Protein AF-A0A235BSH9-F1 (afdb_monomer)

Radius of gyration: 19.51 Å; Cα contacts (8 Å, |Δi|>4): 138; chains: 1; bounding box: 45×32×64 Å

Solvent-accessible surface area (backbone atoms only — not comparable to full-atom values): 7761 Å² total; per-residue (Å²): 110,74,68,61,53,52,52,52,50,52,52,52,52,56,50,51,62,73,66,54,54,76,63,40,83,12,72,49,91,76,66,66,90,76,37,92,88,59,74,86,76,84,81,77,90,66,95,75,72,99,71,84,85,62,69,94,59,40,46,71,91,80,81,65,47,66,41,21,41,53,44,20,36,50,49,30,30,40,47,46,26,32,51,50,31,72,74,68,68,56,61,50,79,42,72,92,55,46,42,56,28,66,67,48,34,68,72,67,30,81,86,47,88,76,23,42,39,65,67,64,50,71,68,52,93,126

Mean predicted aligned error: 6.41 Å

InterPro domains:
  IPR038765 Papain-like cysteine peptidase superfamily [SSF54001] (46-123)

Structure (mmCIF, N/CA/C/O backbone):
data_AF-A0A235BSH9-F1
#
_entry.id   AF-A0A235BSH9-F1
#
loop_
_atom_site.group_PDB
_atom_site.id
_atom_site.type_symbol
_atom_site.label_atom_id
_atom_site.label_alt_id
_atom_site.label_comp_id
_atom_site.label_asym_id
_atom_site.label_entity_id
_atom_site.label_seq_id
_atom_site.pdbx_PDB_ins_code
_atom_site.Cartn_x
_atom_site.Cartn_y
_atom_site.Cartn_z
_atom_site.occupancy
_atom_site.B_iso_or_equiv
_atom_site.auth_seq_id
_atom_site.auth_comp_id
_atom_site.auth_asym_id
_atom_site.auth_atom_id
_atom_site.pdbx_PDB_model_num
ATOM 1 N N . MET A 1 1 ? -26.046 1.462 39.564 1.00 63.31 1 MET A N 1
ATOM 2 C CA . MET A 1 1 ? -26.069 1.971 38.171 1.00 63.31 1 MET A CA 1
ATOM 3 C C . MET A 1 1 ? -24.727 1.820 37.449 1.00 63.31 1 MET A C 1
ATOM 5 O O . MET A 1 1 ? -24.706 1.155 36.427 1.00 63.31 1 MET A O 1
ATOM 9 N N . ARG A 1 2 ? -23.595 2.300 37.990 1.00 70.06 2 ARG A N 1
ATOM 10 C CA . ARG A 1 2 ? -22.263 2.228 37.337 1.00 70.06 2 ARG A CA 1
ATOM 11 C C . ARG A 1 2 ? -21.799 0.820 36.902 1.00 70.06 2 ARG A C 1
ATOM 13 O O . ARG A 1 2 ? -21.238 0.682 35.828 1.00 70.06 2 ARG A O 1
ATOM 20 N N . ARG A 1 3 ? -22.079 -0.228 37.692 1.00 69.19 3 ARG A N 1
ATOM 21 C CA . ARG A 1 3 ? -21.748 -1.627 37.340 1.00 69.19 3 ARG A CA 1
ATOM 22 C C . ARG A 1 3 ? -22.547 -2.162 36.143 1.00 69.19 3 ARG A C 1
ATOM 24 O O . ARG A 1 3 ? -21.974 -2.832 35.299 1.00 69.19 3 ARG A O 1
ATOM 31 N N . TYR A 1 4 ? -23.831 -1.819 36.042 1.00 76.06 4 TYR A N 1
ATOM 32 C CA . TYR A 1 4 ? -24.679 -2.244 34.923 1.00 76.06 4 TYR A CA 1
ATOM 33 C C . TYR A 1 4 ? -24.287 -1.554 33.612 1.00 76.06 4 TYR A C 1
ATOM 35 O O . TYR A 1 4 ? -24.294 -2.190 32.568 1.00 76.06 4 TYR A O 1
ATOM 43 N N . VAL A 1 5 ? -23.863 -0.287 33.679 1.00 78.44 5 VAL A N 1
ATOM 44 C CA . VAL A 1 5 ? -23.350 0.454 32.515 1.00 78.44 5 VAL A CA 1
ATOM 45 C C . VAL A 1 5 ? -22.039 -0.151 32.001 1.00 78.44 5 VAL A C 1
ATOM 47 O O . VAL A 1 5 ? -21.886 -0.322 30.799 1.00 78.44 5 VAL A O 1
ATOM 50 N N . ILE A 1 6 ? -21.120 -0.536 32.895 1.00 79.50 6 ILE A N 1
ATOM 51 C CA . ILE A 1 6 ? -19.852 -1.180 32.506 1.00 79.50 6 ILE A CA 1
ATOM 52 C C . ILE A 1 6 ? -20.101 -2.546 31.853 1.00 79.50 6 ILE A C 1
ATOM 54 O O . ILE A 1 6 ? -19.494 -2.846 30.832 1.00 79.50 6 ILE A O 1
ATOM 58 N N . VAL A 1 7 ? -21.009 -3.358 32.407 1.00 81.06 7 VAL A N 1
ATOM 59 C CA . VAL A 1 7 ? -21.349 -4.672 31.833 1.00 81.06 7 VAL A CA 1
ATOM 60 C C . VAL A 1 7 ? -22.036 -4.520 30.475 1.00 81.06 7 VAL A C 1
ATOM 62 O O . VAL A 1 7 ? -21.669 -5.215 29.536 1.00 81.06 7 VAL A O 1
ATOM 65 N N . ALA A 1 8 ? -22.979 -3.584 30.338 1.00 81.38 8 ALA A N 1
ATOM 66 C CA . ALA A 1 8 ? -23.634 -3.314 29.059 1.00 81.38 8 ALA A CA 1
ATOM 67 C C . ALA A 1 8 ? -22.638 -2.833 27.991 1.00 81.38 8 ALA A C 1
ATOM 69 O O . ALA A 1 8 ? -22.695 -3.290 26.854 1.00 81.38 8 ALA A O 1
ATOM 70 N N . PHE A 1 9 ? -21.695 -1.962 28.362 1.00 82.56 9 PHE A N 1
ATOM 71 C CA . PHE A 1 9 ? -20.645 -1.494 27.459 1.00 82.56 9 PHE A CA 1
ATOM 72 C C . PHE A 1 9 ? -19.690 -2.624 27.048 1.00 82.56 9 PHE A C 1
ATOM 74 O O . PHE A 1 9 ? -19.395 -2.769 25.869 1.00 82.56 9 PHE A O 1
ATOM 81 N N . ALA A 1 10 ? -19.261 -3.468 27.990 1.00 78.06 10 ALA A N 1
ATOM 82 C CA . ALA A 1 10 ? -18.412 -4.621 27.689 1.00 78.06 10 ALA A CA 1
ATOM 83 C C . ALA A 1 10 ? -19.104 -5.623 26.749 1.00 78.06 10 ALA A C 1
ATOM 85 O O . ALA A 1 10 ? -18.476 -6.117 25.816 1.00 78.06 10 ALA A O 1
ATOM 86 N N . LEU A 1 11 ? -20.404 -5.875 26.950 1.00 77.94 11 LEU A N 1
ATOM 87 C CA . LEU A 1 11 ? -21.195 -6.728 26.060 1.00 77.94 11 LEU A CA 1
ATOM 88 C C . LEU A 1 11 ? -21.333 -6.115 24.658 1.00 77.94 11 LEU A C 1
ATOM 90 O O . LEU A 1 11 ? -21.158 -6.827 23.673 1.00 77.94 11 LEU A O 1
ATOM 94 N N . LEU A 1 12 ? -21.573 -4.803 24.558 1.00 75.81 12 LEU A N 1
ATOM 95 C CA . LEU A 1 12 ? -21.636 -4.083 23.280 1.00 75.81 12 LEU A CA 1
ATOM 96 C C . LEU A 1 12 ? -20.313 -4.139 22.504 1.00 75.81 12 LEU A C 1
ATOM 98 O O . LEU A 1 12 ? -20.334 -4.425 21.311 1.00 75.81 12 LEU A O 1
ATOM 102 N N . VAL A 1 13 ? -19.176 -3.919 23.172 1.00 76.94 13 VAL A N 1
ATOM 103 C CA . VAL A 1 13 ? -17.843 -4.019 22.548 1.00 76.94 13 VAL A CA 1
ATOM 104 C C . VAL A 1 13 ? -17.586 -5.446 22.062 1.00 76.94 13 VAL A C 1
ATOM 106 O O . VAL A 1 13 ? -17.262 -5.643 20.898 1.00 76.94 13 VAL A O 1
ATOM 109 N N . SER A 1 14 ? -17.843 -6.450 22.907 1.00 74.38 14 SER A N 1
ATOM 110 C CA . SER A 1 14 ? -17.641 -7.855 22.528 1.00 74.38 14 SER A CA 1
ATOM 111 C C . SER A 1 14 ? -18.523 -8.305 21.359 1.00 74.38 14 SER A C 1
ATOM 113 O O . SER A 1 14 ? -18.113 -9.143 20.562 1.00 74.38 14 SER A O 1
ATOM 115 N N . TYR A 1 15 ? -19.727 -7.738 21.234 1.00 74.88 15 TYR A N 1
ATOM 116 C CA . TYR A 1 15 ? -20.611 -8.006 20.106 1.00 74.88 15 TYR A CA 1
ATOM 117 C C . TYR A 1 15 ? -20.092 -7.353 18.821 1.00 74.88 15 TYR A C 1
ATOM 119 O O . TYR A 1 15 ? -20.124 -7.986 17.773 1.00 74.88 15 TYR A O 1
ATOM 127 N N . ALA A 1 16 ? -19.581 -6.120 18.894 1.00 73.88 16 ALA A N 1
ATOM 128 C CA . ALA A 1 16 ? -18.982 -5.442 17.745 1.00 73.88 16 ALA A CA 1
ATOM 129 C C . ALA A 1 16 ? -17.761 -6.204 17.201 1.00 73.88 16 ALA A C 1
ATOM 131 O O . ALA A 1 16 ? -17.679 -6.415 15.994 1.00 73.88 16 ALA A O 1
ATOM 132 N N . ASP A 1 17 ? -16.879 -6.693 18.079 1.00 70.50 17 ASP A N 1
ATOM 133 C CA . ASP A 1 17 ? -15.722 -7.513 17.688 1.00 70.50 17 ASP A CA 1
ATOM 134 C C . ASP A 1 17 ? -16.148 -8.836 17.028 1.00 70.50 17 ASP A C 1
ATOM 136 O O . ASP A 1 17 ? -15.536 -9.274 16.057 1.00 70.50 17 ASP A O 1
ATO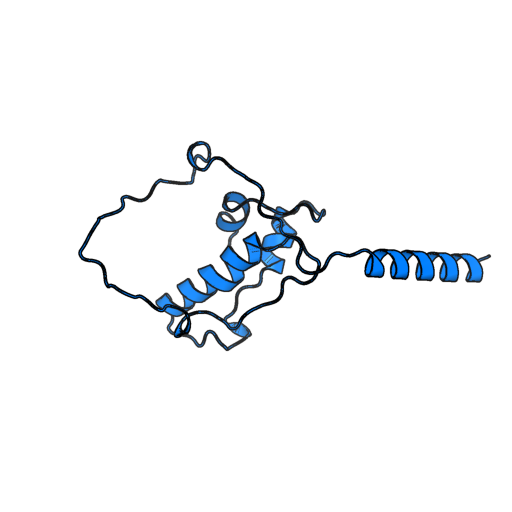M 140 N N . LEU A 1 18 ? -17.228 -9.462 17.515 1.00 71.50 18 LEU A N 1
ATOM 141 C CA . LEU A 1 18 ? -17.778 -10.696 16.937 1.00 71.50 18 LEU A CA 1
ATOM 142 C C . LEU A 1 18 ? -18.368 -10.480 15.532 1.00 71.50 18 LEU A C 1
ATOM 144 O O . LEU A 1 18 ? -18.447 -11.425 14.749 1.00 71.50 18 LEU A O 1
ATOM 148 N N . MET A 1 19 ? -18.817 -9.260 15.229 1.00 74.50 19 MET A N 1
ATOM 149 C CA . MET A 1 19 ? -19.413 -8.889 13.942 1.00 74.50 19 MET A CA 1
ATOM 150 C C . MET A 1 19 ? -18.393 -8.332 12.941 1.00 74.50 19 MET A C 1
ATOM 152 O O . MET A 1 19 ? -18.758 -8.096 11.790 1.00 74.50 19 MET A O 1
ATOM 156 N N . ALA A 1 20 ? -17.141 -8.110 13.349 1.00 79.06 20 ALA A N 1
ATOM 157 C CA . ALA A 1 20 ? -16.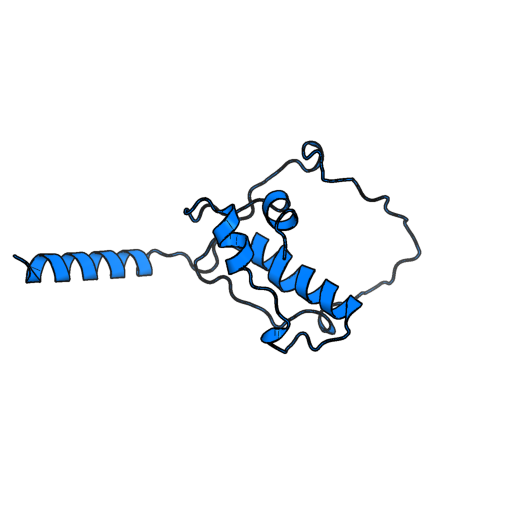107 -7.617 12.452 1.00 79.06 20 ALA A CA 1
ATOM 158 C C . ALA A 1 20 ? -15.727 -8.707 11.438 1.00 79.06 20 ALA A C 1
ATOM 160 O O . ALA A 1 20 ? -15.203 -9.764 11.794 1.00 79.06 20 ALA A O 1
ATOM 161 N N . GLU A 1 21 ? -15.999 -8.450 10.160 1.00 84.81 21 GLU A N 1
ATOM 162 C CA . GLU A 1 21 ? -15.583 -9.341 9.084 1.00 84.81 21 GLU A CA 1
ATOM 163 C C . GLU A 1 21 ? -14.055 -9.338 8.974 1.00 84.81 21 GLU A C 1
ATOM 165 O O . GLU A 1 21 ? -13.410 -8.289 9.014 1.00 84.81 21 GLU A O 1
ATOM 170 N N . LEU A 1 22 ? -13.461 -10.526 8.859 1.00 91.50 22 LEU A N 1
ATOM 171 C CA . LEU A 1 22 ? -12.022 -10.669 8.690 1.00 91.50 22 LEU A CA 1
ATOM 172 C C . LEU A 1 22 ? -11.652 -10.543 7.206 1.00 91.50 22 LEU A C 1
ATOM 174 O O . LEU A 1 22 ? -12.229 -11.218 6.358 1.00 91.50 22 LEU A O 1
ATOM 178 N N . HIS A 1 23 ? -10.632 -9.735 6.921 1.00 92.31 23 HIS A N 1
ATOM 179 C CA . HIS A 1 23 ? -10.118 -9.424 5.585 1.00 92.31 23 HIS A CA 1
ATOM 180 C C . HIS A 1 23 ? -11.147 -8.779 4.626 1.00 92.31 23 HIS A C 1
ATOM 182 O O . HIS A 1 23 ? -11.239 -9.205 3.470 1.00 92.31 23 HIS A O 1
ATOM 188 N N . PRO A 1 24 ? -11.901 -7.743 5.048 1.00 93.12 24 PRO A N 1
ATOM 189 C CA . PRO A 1 24 ? -12.841 -7.073 4.158 1.00 93.12 24 PRO A CA 1
ATOM 190 C C . PRO A 1 24 ? -12.088 -6.354 3.033 1.00 93.12 24 PRO A C 1
ATOM 192 O O . PRO A 1 24 ? -11.017 -5.778 3.233 1.00 93.12 24 PRO A O 1
ATOM 195 N N . VAL A 1 25 ? -12.636 -6.356 1.821 1.00 93.75 25 VAL A N 1
ATOM 196 C CA . VAL A 1 25 ? -12.069 -5.567 0.717 1.00 93.75 25 VAL A CA 1
ATOM 197 C C . VAL A 1 25 ? -12.525 -4.112 0.817 1.00 93.75 25 VAL A C 1
ATOM 199 O O . VAL A 1 25 ? -13.648 -3.837 1.224 1.00 93.75 25 VAL A O 1
ATOM 202 N N . GLY A 1 26 ? -11.670 -3.174 0.409 1.00 95.31 26 GLY A N 1
ATOM 203 C CA . GLY A 1 26 ? -11.970 -1.738 0.470 1.00 95.31 26 GLY A CA 1
ATOM 204 C C . GLY A 1 26 ? -11.483 -0.953 -0.743 1.00 95.31 26 GLY A C 1
ATOM 205 O O . GLY A 1 26 ? -11.252 0.244 -0.653 1.00 95.31 26 GLY A O 1
ATOM 206 N N . CYS A 1 27 ? -11.277 -1.602 -1.891 1.00 97.38 27 CYS A N 1
ATOM 207 C CA . CYS A 1 27 ? -10.893 -0.890 -3.108 1.00 97.38 27 CYS A CA 1
ATOM 208 C C . CYS A 1 27 ? -12.110 -0.192 -3.724 1.00 97.38 27 CYS A C 1
ATOM 210 O O . CYS A 1 27 ? -12.957 -0.837 -4.345 1.00 97.38 27 CYS A O 1
ATOM 212 N N . LEU A 1 28 ? -12.172 1.132 -3.603 1.00 97.25 28 LEU A N 1
ATOM 213 C CA . LEU A 1 28 ? -13.233 1.929 -4.210 1.00 97.25 28 LEU A CA 1
ATOM 214 C C . LEU A 1 28 ? -12.968 2.130 -5.715 1.00 97.25 28 LEU A C 1
ATOM 216 O O . LEU A 1 28 ? -11.865 2.529 -6.097 1.00 97.25 28 LEU A O 1
ATOM 220 N N . PRO A 1 29 ? -13.962 1.896 -6.594 1.00 96.50 29 PRO A N 1
ATOM 221 C CA . PRO A 1 29 ? -13.778 1.991 -8.039 1.00 96.50 29 PRO A CA 1
ATOM 222 C C . PRO A 1 29 ? -13.618 3.442 -8.479 1.00 96.50 29 PRO A C 1
ATOM 224 O O . PRO A 1 29 ? -14.439 4.291 -8.129 1.00 96.50 29 PRO A O 1
ATOM 227 N N . GLU A 1 30 ? -12.615 3.730 -9.301 1.00 95.88 30 GLU A N 1
ATOM 228 C CA . GLU A 1 30 ? -12.371 5.052 -9.876 1.00 95.88 30 GLU A CA 1
ATOM 229 C C . 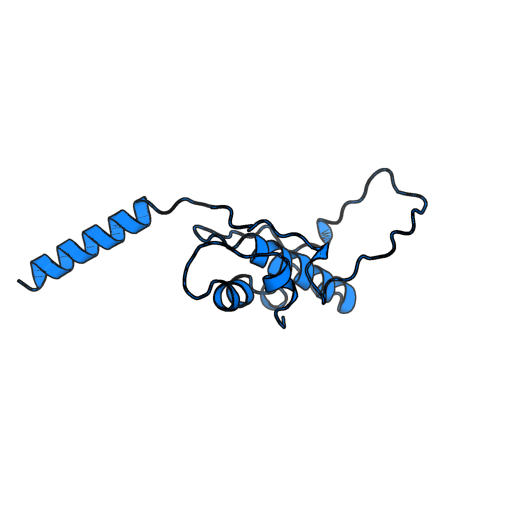GLU A 1 30 ? -12.058 4.982 -11.370 1.00 95.88 30 GLU A C 1
ATOM 231 O O . GLU A 1 30 ? -11.613 3.957 -11.882 1.00 95.88 30 GLU A O 1
ATOM 236 N N . ASP A 1 31 ? -12.293 6.090 -12.069 1.00 95.75 31 ASP A N 1
ATOM 237 C CA . ASP A 1 31 ? -11.907 6.251 -13.467 1.00 95.75 31 ASP A CA 1
ATOM 238 C C . ASP A 1 31 ? -10.559 6.987 -13.527 1.00 95.75 31 ASP A C 1
ATOM 240 O O . ASP A 1 31 ? -10.532 8.210 -13.339 1.00 95.75 31 ASP A O 1
ATOM 244 N N . PRO A 1 32 ? -9.440 6.287 -13.797 1.00 91.75 32 PRO A N 1
ATOM 245 C CA . PRO A 1 32 ? -8.113 6.894 -13.783 1.00 91.75 32 PRO A CA 1
ATOM 246 C C . PRO A 1 32 ? -7.946 7.993 -14.839 1.00 91.75 32 PRO A C 1
ATOM 248 O O . PRO A 1 32 ? -7.082 8.851 -14.689 1.00 91.75 32 PRO A O 1
ATOM 251 N N . THR A 1 33 ? -8.778 8.022 -15.889 1.00 93.56 33 THR A N 1
ATOM 252 C CA . THR A 1 33 ? -8.709 9.061 -16.932 1.00 93.56 33 THR A CA 1
ATOM 253 C C . THR A 1 33 ? -9.223 10.422 -16.464 1.00 93.56 33 THR A C 1
ATOM 255 O O . THR A 1 33 ? -8.915 11.440 -17.081 1.00 93.56 33 THR A O 1
ATOM 258 N N . LYS A 1 34 ? -9.977 10.460 -15.359 1.00 95.50 34 LYS A N 1
ATOM 259 C CA . LYS A 1 34 ? -10.514 11.692 -14.760 1.00 95.50 34 LYS A CA 1
ATOM 260 C C . LYS A 1 34 ? -9.591 12.298 -13.703 1.00 95.50 34 LYS A C 1
ATOM 262 O O . LYS A 1 34 ? -9.910 13.340 -13.135 1.00 95.50 34 LYS A O 1
ATOM 267 N N . ILE A 1 35 ? -8.455 11.662 -13.429 1.00 95.06 35 ILE A N 1
ATOM 268 C CA . ILE A 1 35 ? -7.532 12.049 -12.364 1.00 95.06 35 ILE A CA 1
ATOM 269 C C . ILE A 1 35 ? -6.402 12.873 -12.976 1.00 95.06 35 ILE A C 1
ATOM 271 O O . ILE A 1 35 ? -5.488 12.334 -13.586 1.00 95.06 35 ILE A O 1
ATOM 275 N N . ALA A 1 36 ? -6.457 14.194 -12.797 1.00 94.81 36 ALA A N 1
ATOM 276 C CA . ALA A 1 36 ? -5.597 15.139 -13.519 1.00 94.81 36 ALA A CA 1
ATOM 277 C C . ALA A 1 36 ? -4.082 14.910 -13.348 1.00 94.81 36 ALA A C 1
ATOM 279 O O . ALA A 1 36 ? -3.310 15.235 -14.244 1.00 94.81 36 ALA A O 1
ATOM 280 N N . TRP A 1 37 ? -3.645 14.373 -12.206 1.00 93.69 37 TRP A N 1
ATOM 281 C CA . TRP A 1 37 ? -2.227 14.122 -11.930 1.00 93.69 37 TRP A CA 1
ATOM 282 C C . TRP A 1 37 ? -1.759 12.727 -12.379 1.00 93.69 37 TRP A C 1
ATOM 284 O O . TRP A 1 37 ? -0.553 12.476 -12.443 1.00 93.69 37 TRP A O 1
ATOM 294 N N . LEU A 1 38 ? -2.688 11.824 -12.706 1.00 93.00 38 LEU A N 1
ATOM 295 C CA . LEU A 1 38 ? -2.375 10.466 -13.127 1.00 93.00 38 LEU A CA 1
ATOM 296 C C . LEU A 1 38 ? -2.169 10.433 -14.643 1.00 93.00 38 LEU A C 1
ATOM 298 O O . LEU A 1 38 ? -3.096 10.600 -15.433 1.00 93.00 38 LEU A O 1
ATOM 302 N N . HIS A 1 39 ? -0.928 10.196 -15.056 1.00 90.69 39 HIS A N 1
ATOM 303 C CA . HIS A 1 39 ? -0.557 10.172 -16.464 1.00 90.69 39 HIS A CA 1
ATOM 304 C C . HIS A 1 39 ? -0.509 8.736 -16.979 1.00 90.69 39 HIS A C 1
ATOM 306 O O . HIS A 1 39 ? 0.067 7.846 -16.353 1.00 90.69 39 HIS A O 1
ATOM 312 N N . LYS A 1 40 ? -1.070 8.505 -18.168 1.00 90.56 40 LYS A N 1
ATOM 313 C CA . LYS A 1 40 ? -0.970 7.205 -18.831 1.00 90.56 40 LYS A CA 1
ATOM 314 C C . LYS A 1 40 ? 0.476 6.956 -19.266 1.00 90.56 40 LYS A C 1
ATOM 316 O O . LYS A 1 40 ? 1.010 7.685 -20.100 1.00 90.56 40 LYS A O 1
ATOM 321 N N . ALA A 1 41 ? 1.091 5.899 -18.742 1.00 89.12 41 ALA A N 1
ATOM 322 C CA . ALA A 1 41 ? 2.419 5.480 -19.171 1.00 89.12 41 ALA A CA 1
ATOM 323 C C . ALA A 1 41 ? 2.402 4.981 -20.628 1.00 89.12 41 ALA A C 1
ATOM 325 O O . ALA A 1 41 ? 1.479 4.279 -21.058 1.00 89.12 41 ALA A O 1
ATOM 326 N N . ARG A 1 42 ? 3.450 5.311 -21.394 1.00 91.31 42 ARG A N 1
ATOM 327 C CA . ARG A 1 42 ? 3.672 4.722 -22.721 1.00 91.31 42 ARG A CA 1
ATOM 328 C C . ARG A 1 42 ? 4.187 3.297 -22.548 1.00 91.31 42 ARG A C 1
ATOM 330 O O . ARG A 1 42 ? 5.335 3.102 -22.159 1.00 91.31 42 ARG A O 1
ATOM 337 N N . VAL A 1 43 ? 3.365 2.310 -22.886 1.00 85.19 43 VAL A N 1
ATOM 338 C CA . VAL A 1 43 ? 3.788 0.906 -22.906 1.00 85.19 43 VAL A CA 1
ATOM 339 C C . VAL A 1 43 ? 4.614 0.660 -24.165 1.00 85.19 43 VAL A C 1
ATOM 341 O O . VAL A 1 43 ? 4.106 0.775 -25.279 1.00 85.19 43 VAL A O 1
ATOM 344 N N . ILE A 1 44 ? 5.897 0.345 -23.992 1.00 85.19 44 ILE A N 1
ATOM 345 C CA . ILE A 1 44 ? 6.758 -0.125 -25.079 1.00 85.19 44 ILE A CA 1
ATOM 346 C C . ILE A 1 44 ? 6.694 -1.648 -25.055 1.00 85.19 44 ILE A C 1
ATOM 348 O O . ILE A 1 44 ? 7.207 -2.275 -24.131 1.00 85.19 44 ILE A O 1
ATOM 352 N N . VAL A 1 45 ? 6.034 -2.240 -26.047 1.00 83.81 45 VAL A N 1
ATOM 353 C CA . VAL A 1 45 ? 5.966 -3.699 -26.168 1.00 83.81 45 VAL A CA 1
ATOM 354 C C . VAL A 1 45 ? 7.306 -4.193 -26.708 1.00 83.81 45 VAL A C 1
ATOM 356 O O . VAL A 1 45 ? 7.625 -3.997 -27.879 1.00 83.81 45 VAL A O 1
ATOM 359 N N . GLY A 1 46 ? 8.113 -4.774 -25.822 1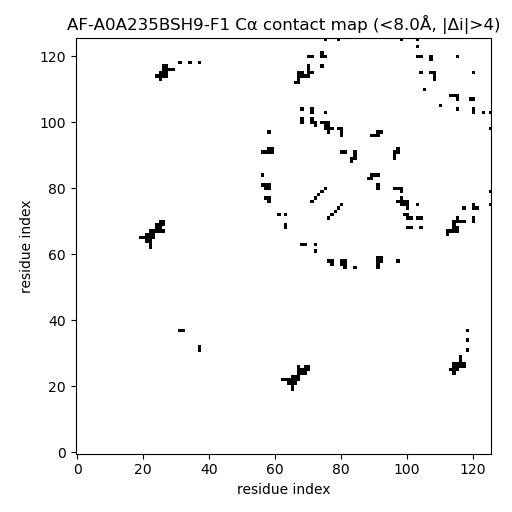.00 85.12 46 GLY A N 1
ATOM 360 C CA . GLY A 1 46 ? 9.368 -5.444 -26.151 1.00 85.12 46 GLY A CA 1
ATOM 361 C C . GLY A 1 46 ? 9.235 -6.970 -26.100 1.00 85.12 46 GLY A C 1
ATOM 362 O O . GLY A 1 46 ? 8.168 -7.482 -25.759 1.00 85.12 46 GLY A O 1
ATOM 363 N N . PRO A 1 47 ? 10.311 -7.711 -26.414 1.00 88.44 47 PRO A N 1
ATOM 364 C CA . PRO A 1 47 ? 10.341 -9.154 -26.213 1.00 88.44 47 PRO A CA 1
ATOM 365 C C . PRO A 1 47 ? 10.069 -9.488 -24.740 1.00 88.44 47 PRO A C 1
ATOM 367 O O . PRO A 1 47 ? 10.728 -8.968 -23.839 1.00 88.44 47 PRO A O 1
ATOM 370 N N . THR A 1 48 ? 9.083 -10.349 -24.498 1.00 87.94 48 THR A N 1
ATOM 371 C CA . THR A 1 48 ? 8.676 -10.771 -23.155 1.00 87.94 48 THR A CA 1
ATOM 372 C C . THR A 1 48 ? 9.304 -12.111 -22.796 1.00 87.94 48 THR A C 1
ATOM 374 O O . THR A 1 48 ? 9.577 -12.945 -23.660 1.00 87.94 48 THR A O 1
ATOM 377 N N . ARG A 1 49 ? 9.513 -12.341 -21.498 1.00 90.31 49 ARG A N 1
ATOM 378 C CA . ARG A 1 49 ? 9.813 -13.681 -20.980 1.00 90.31 49 ARG A CA 1
ATOM 379 C C . ARG A 1 49 ? 8.516 -14.485 -20.887 1.00 90.31 49 ARG A C 1
ATOM 381 O O . ARG A 1 49 ? 7.448 -13.899 -20.735 1.00 90.31 49 ARG A O 1
ATOM 388 N N . SER A 1 50 ? 8.615 -15.811 -20.959 1.00 94.44 50 SER A N 1
ATOM 389 C CA . SER A 1 50 ? 7.477 -16.706 -20.703 1.00 94.44 50 SER A CA 1
ATOM 390 C C . SER A 1 50 ? 7.045 -16.699 -19.235 1.00 94.44 50 SER A C 1
ATOM 392 O O . SER A 1 50 ? 5.911 -17.050 -18.938 1.00 94.44 50 SER A O 1
ATOM 394 N N . GLU A 1 51 ? 7.943 -16.294 -18.332 1.00 95.75 51 GLU A N 1
ATOM 395 C CA . GLU A 1 51 ? 7.725 -16.266 -16.889 1.00 95.75 51 GLU A CA 1
ATOM 396 C C . GLU A 1 51 ? 8.568 -15.163 -16.235 1.00 95.75 51 GLU A C 1
ATOM 398 O O . GLU A 1 51 ? 9.697 -14.881 -16.659 1.00 95.75 51 GLU A O 1
ATOM 403 N N . VAL A 1 52 ? 8.005 -14.530 -15.205 1.00 93.62 52 VAL A N 1
ATOM 404 C CA . VAL A 1 52 ? 8.674 -13.549 -14.347 1.00 93.62 52 VAL A CA 1
ATOM 405 C C . VAL A 1 52 ? 8.212 -13.791 -12.913 1.00 93.62 52 VAL A C 1
ATOM 407 O O . VAL A 1 52 ? 7.018 -13.705 -12.640 1.00 93.62 52 VAL A O 1
ATOM 410 N N . ASP A 1 53 ? 9.157 -14.041 -12.008 1.00 95.38 53 ASP A N 1
ATOM 411 C CA . ASP A 1 53 ? 8.910 -14.107 -10.567 1.00 95.38 53 ASP A CA 1
ATOM 412 C C . ASP A 1 53 ? 9.538 -12.889 -9.878 1.00 95.38 53 ASP A C 1
ATOM 414 O O . ASP A 1 53 ? 10.737 -12.630 -10.009 1.00 95.38 53 ASP A O 1
ATOM 418 N N . LEU A 1 54 ? 8.706 -12.119 -9.176 1.00 94.19 54 LEU A N 1
ATOM 419 C CA . LEU A 1 54 ? 9.114 -10.954 -8.385 1.00 94.19 54 LEU A CA 1
ATOM 420 C C . LEU A 1 54 ? 9.007 -11.208 -6.877 1.00 94.19 54 LEU A C 1
ATOM 422 O O . LEU A 1 54 ? 9.376 -10.336 -6.093 1.00 94.19 54 LEU A O 1
ATOM 426 N N . SER A 1 55 ? 8.512 -12.377 -6.460 1.00 94.69 55 SER A N 1
ATOM 427 C CA . SER A 1 55 ? 8.303 -12.714 -5.051 1.00 94.69 55 SER A CA 1
ATOM 428 C C . SER A 1 55 ? 9.561 -12.608 -4.176 1.00 94.69 55 SER A C 1
ATOM 430 O O . SER A 1 55 ? 9.411 -12.143 -3.046 1.00 94.69 55 SER A O 1
ATOM 432 N N . PRO A 1 56 ? 10.798 -12.886 -4.654 1.00 93.69 56 PRO A N 1
ATOM 433 C CA . PRO A 1 56 ? 12.000 -12.722 -3.828 1.00 93.69 56 PRO A CA 1
ATOM 434 C C . PRO A 1 56 ? 12.302 -11.269 -3.436 1.00 93.69 56 PRO A C 1
ATOM 436 O O . PRO A 1 56 ? 13.151 -11.029 -2.581 1.00 93.69 56 PRO A O 1
ATOM 439 N N . PHE A 1 57 ? 11.653 -10.301 -4.086 1.00 94.25 57 PHE A N 1
ATOM 440 C CA . PHE A 1 57 ? 11.868 -8.867 -3.882 1.00 94.25 57 PHE A CA 1
ATOM 441 C C . PHE A 1 57 ? 10.729 -8.200 -3.109 1.00 94.25 57 PHE A C 1
ATOM 443 O O . PHE A 1 57 ? 10.743 -6.987 -2.908 1.00 94.25 57 PHE A O 1
ATOM 450 N N . MET A 1 58 ? 9.723 -8.974 -2.713 1.00 96.56 58 MET A N 1
ATOM 451 C CA . MET A 1 58 ? 8.573 -8.483 -1.967 1.00 96.56 58 MET A CA 1
ATOM 452 C C . MET A 1 58 ? 8.773 -8.738 -0.472 1.00 96.56 58 MET A C 1
ATOM 454 O O . MET A 1 58 ? 9.409 -9.726 -0.096 1.00 96.56 58 MET A O 1
ATOM 458 N N . PRO A 1 59 ? 8.215 -7.887 0.405 1.00 97.12 59 PRO A N 1
ATOM 459 C CA . PRO A 1 59 ? 8.150 -8.214 1.822 1.00 97.1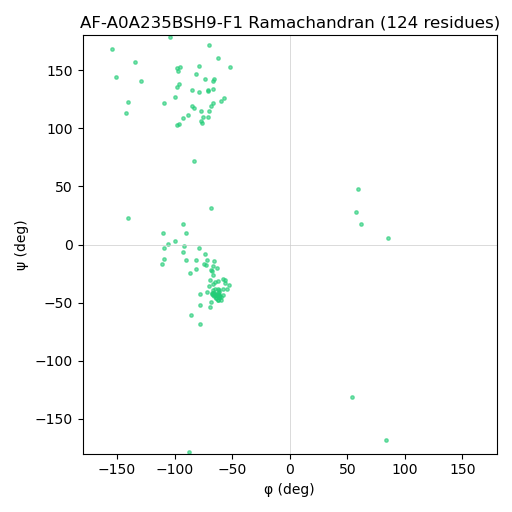2 59 PRO A CA 1
ATOM 460 C C . PRO A 1 59 ? 7.298 -9.475 2.062 1.00 97.12 59 PRO A C 1
ATOM 462 O O . PRO A 1 59 ? 6.459 -9.825 1.223 1.00 97.12 59 PRO A O 1
ATOM 465 N N . PRO A 1 60 ? 7.456 -10.136 3.225 1.00 97.00 60 PRO A N 1
ATOM 466 C CA . PRO A 1 60 ? 6.600 -11.249 3.629 1.00 97.00 60 PRO A CA 1
ATOM 467 C C . PRO A 1 60 ? 5.112 -10.904 3.550 1.00 97.00 60 PRO A C 1
ATOM 469 O O . PRO A 1 60 ? 4.731 -9.751 3.729 1.00 97.00 60 PRO A O 1
ATOM 472 N N . VAL A 1 61 ? 4.251 -11.903 3.346 1.00 97.00 61 VAL A N 1
ATOM 473 C CA . VAL A 1 61 ? 2.804 -11.663 3.260 1.00 97.00 61 VAL A CA 1
ATOM 474 C C . VAL A 1 61 ? 2.282 -11.029 4.552 1.00 97.00 61 VAL A C 1
ATOM 476 O O . VAL A 1 61 ? 2.451 -11.566 5.647 1.00 97.00 61 VAL A O 1
ATOM 479 N N . GLY A 1 62 ? 1.647 -9.870 4.403 1.00 95.19 62 GLY A N 1
ATOM 480 C CA . GLY A 1 62 ? 1.026 -9.131 5.494 1.00 95.19 62 GLY A CA 1
ATOM 481 C C . GLY A 1 62 ? -0.417 -9.535 5.798 1.00 95.19 62 GLY A C 1
ATOM 482 O O . GLY A 1 62 ? -0.983 -10.415 5.154 1.00 95.19 62 GLY A O 1
ATOM 483 N N . ASN A 1 63 ? -1.029 -8.863 6.779 1.00 96.19 63 ASN A N 1
ATOM 484 C CA . ASN A 1 63 ? -2.412 -9.113 7.181 1.00 96.19 63 ASN A CA 1
ATOM 485 C C . ASN A 1 63 ? -3.134 -7.802 7.542 1.00 96.19 63 ASN A C 1
ATOM 487 O O . ASN A 1 63 ? -2.812 -7.172 8.549 1.00 96.19 63 ASN A O 1
ATOM 491 N N . GLN A 1 64 ? -4.127 -7.420 6.732 1.00 95.62 64 GLN A N 1
ATOM 492 C CA . GLN A 1 64 ? -4.963 -6.228 6.941 1.00 95.62 64 GLN A CA 1
ATOM 493 C C . GLN A 1 64 ? -5.993 -6.362 8.071 1.00 95.62 64 GLN A C 1
ATOM 495 O O . GLN A 1 64 ? -6.624 -5.378 8.451 1.00 95.62 64 GLN A O 1
ATOM 500 N N . GLN A 1 65 ? -6.142 -7.568 8.617 1.00 95.56 65 GLN A N 1
ATOM 501 C CA . GLN A 1 65 ? -7.093 -7.919 9.662 1.00 95.56 65 GLN A CA 1
ATOM 502 C C . GLN A 1 65 ? -8.514 -7.534 9.247 1.00 95.56 65 GLN A C 1
ATOM 504 O O . GLN A 1 65 ? -8.942 -7.856 8.143 1.00 95.56 65 GLN A O 1
ATOM 509 N N . THR A 1 66 ? -9.250 -6.859 10.117 1.00 95.00 66 THR A N 1
ATOM 510 C CA . THR A 1 66 ? -10.642 -6.456 9.912 1.00 95.00 66 THR A CA 1
ATOM 511 C C . THR A 1 66 ? -10.777 -5.081 9.258 1.00 95.00 66 THR A C 1
ATOM 513 O O . THR A 1 66 ? -11.873 -4.539 9.240 1.00 95.00 66 THR A O 1
ATOM 516 N N . GLN A 1 67 ? -9.683 -4.483 8.771 1.00 94.75 67 GLN A N 1
ATOM 517 C CA . GLN A 1 67 ? -9.705 -3.146 8.179 1.00 94.75 67 GLN A CA 1
ATOM 518 C C . GLN A 1 67 ? -9.823 -3.228 6.657 1.00 94.75 67 GLN A C 1
ATOM 520 O O . GLN A 1 67 ? -9.095 -4.002 6.030 1.00 94.75 67 GLN A O 1
ATOM 525 N N . GLY A 1 68 ? -10.645 -2.372 6.048 1.00 96.56 68 GLY A N 1
ATOM 526 C CA . GLY A 1 68 ? -10.794 -2.216 4.593 1.00 96.56 68 GLY A CA 1
ATOM 527 C C . GLY A 1 68 ? -9.572 -1.614 3.877 1.00 96.56 68 GLY A C 1
ATOM 528 O O . GLY A 1 68 ? -9.708 -0.919 2.874 1.00 96.56 68 GLY A O 1
ATOM 529 N N . SER A 1 69 ? -8.351 -1.846 4.364 1.00 97.81 69 SER A N 1
ATOM 530 C CA . SER A 1 69 ? -7.134 -1.129 3.960 1.00 97.81 69 SER A CA 1
ATOM 531 C C . SER A 1 69 ? -6.332 -1.781 2.829 1.00 97.81 69 SER A C 1
ATOM 533 O O . SER A 1 69 ? -5.167 -1.435 2.621 1.00 97.81 69 SER A O 1
ATOM 535 N N . CYS A 1 70 ? -6.924 -2.698 2.056 1.00 97.50 70 CYS A N 1
ATOM 536 C CA . CYS A 1 70 ? -6.219 -3.470 1.023 1.00 97.50 70 CYS A CA 1
ATOM 537 C C . CYS A 1 70 ? -5.438 -2.600 0.013 1.00 97.50 70 CYS A C 1
ATOM 539 O O . CYS A 1 70 ? -4.345 -2.970 -0.414 1.00 97.50 70 CYS A O 1
ATOM 541 N N . VAL A 1 71 ? -5.947 -1.411 -0.329 1.00 98.12 71 VAL A N 1
ATOM 542 C CA . VAL A 1 71 ? -5.259 -0.458 -1.218 1.00 98.12 71 VAL A CA 1
ATOM 543 C C . VAL A 1 71 ? -3.994 0.112 -0.569 1.00 98.12 71 VAL A C 1
ATOM 545 O O . VAL A 1 71 ? -2.949 0.188 -1.213 1.00 98.12 71 VAL A O 1
ATOM 548 N N . ALA A 1 72 ? -4.044 0.460 0.719 1.00 97.88 72 ALA A N 1
ATOM 549 C CA . ALA A 1 72 ? -2.880 0.946 1.456 1.00 97.88 72 ALA A CA 1
ATOM 550 C C . ALA A 1 72 ? -1.810 -0.146 1.634 1.00 97.88 72 ALA A 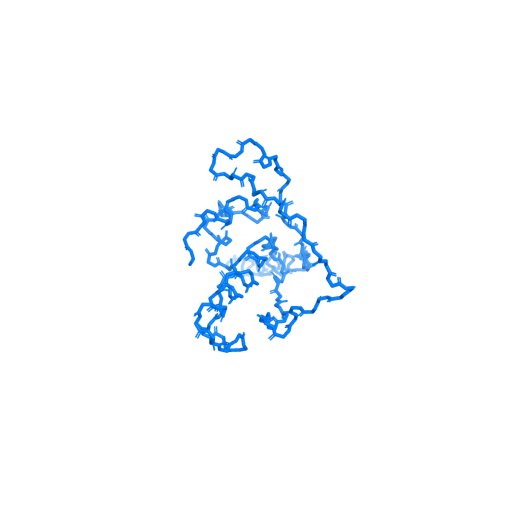C 1
ATOM 552 O O . ALA A 1 72 ? -0.614 0.145 1.578 1.00 97.88 72 ALA A O 1
ATOM 553 N N . TRP A 1 73 ? -2.224 -1.409 1.782 1.00 98.06 73 TRP A N 1
ATOM 554 C CA . TRP A 1 73 ? -1.316 -2.559 1.755 1.00 98.06 73 TRP A CA 1
ATOM 555 C C . TRP A 1 73 ? -0.633 -2.722 0.395 1.00 98.06 73 TRP A C 1
ATOM 557 O O . TRP A 1 73 ? 0.583 -2.891 0.336 1.00 98.06 73 TRP A O 1
ATOM 567 N N . ALA A 1 74 ? -1.385 -2.631 -0.702 1.00 97.88 74 ALA A N 1
ATOM 568 C CA . ALA A 1 74 ? -0.823 -2.736 -2.045 1.00 97.88 74 ALA A CA 1
ATOM 569 C C . ALA A 1 74 ? 0.186 -1.610 -2.343 1.00 97.88 74 ALA A C 1
ATOM 571 O O . ALA A 1 74 ? 1.291 -1.881 -2.814 1.00 97.88 74 ALA A O 1
ATOM 572 N N . VAL A 1 75 ? -0.175 -0.358 -2.045 1.00 97.69 75 VAL A N 1
ATOM 573 C CA . VAL A 1 75 ? 0.634 0.825 -2.387 1.00 97.69 75 VAL A CA 1
ATOM 574 C C . VAL A 1 75 ? 1.809 1.020 -1.428 1.00 97.69 75 VAL A C 1
ATOM 576 O O . VAL A 1 75 ? 2.947 1.152 -1.872 1.00 97.69 75 VAL A O 1
ATOM 579 N N . GLY A 1 76 ? 1.560 1.028 -0.119 1.00 97.12 76 GLY A N 1
ATOM 580 C CA . GLY A 1 76 ? 2.605 1.242 0.879 1.00 97.12 76 GLY A CA 1
ATOM 581 C C . GLY A 1 76 ? 3.429 -0.017 1.097 1.00 97.12 76 GLY A C 1
ATOM 582 O O . GLY A 1 76 ? 4.599 -0.086 0.733 1.00 97.12 76 GLY A O 1
ATOM 583 N N . TYR A 1 77 ? 2.807 -1.041 1.676 1.00 97.75 77 TYR A N 1
ATOM 584 C CA . TYR A 1 77 ? 3.553 -2.206 2.140 1.00 97.75 77 TYR A CA 1
ATOM 585 C C . TYR A 1 77 ? 4.237 -2.970 1.014 1.00 97.75 77 TYR A C 1
ATOM 587 O O . TYR A 1 77 ? 5.414 -3.266 1.155 1.00 97.75 77 TYR A O 1
ATOM 595 N N . TYR A 1 78 ? 3.563 -3.254 -0.102 1.00 97.81 78 TYR A N 1
ATOM 596 C CA . TYR A 1 78 ? 4.197 -3.980 -1.206 1.00 97.81 78 TYR A CA 1
ATOM 597 C C . TYR A 1 78 ? 4.955 -3.060 -2.164 1.00 97.81 78 TYR A C 1
ATOM 599 O O . TYR A 1 78 ? 6.166 -3.211 -2.321 1.00 97.81 78 TYR A O 1
ATOM 607 N N . HIS A 1 79 ? 4.273 -2.113 -2.813 1.00 96.94 79 HIS A N 1
AT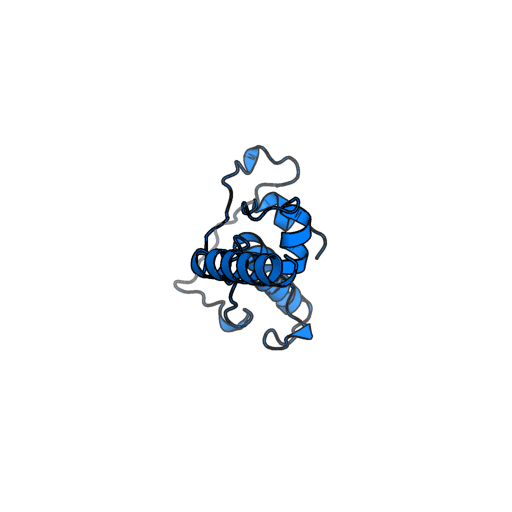OM 608 C CA . HIS A 1 79 ? 4.875 -1.362 -3.916 1.00 96.94 79 HIS A CA 1
ATOM 609 C C . HIS A 1 79 ? 6.006 -0.431 -3.465 1.00 96.94 79 HIS A C 1
ATOM 611 O O . HIS A 1 79 ? 7.100 -0.496 -4.026 1.00 96.94 79 HIS A O 1
ATOM 617 N N . LYS A 1 80 ? 5.780 0.391 -2.436 1.00 96.81 80 LYS A N 1
ATOM 618 C CA . LYS A 1 80 ? 6.796 1.329 -1.944 1.00 96.81 80 LYS A CA 1
ATOM 619 C C . LYS A 1 80 ? 7.985 0.607 -1.300 1.00 96.81 80 LYS A C 1
ATOM 621 O O . LYS A 1 80 ? 9.123 0.938 -1.617 1.00 96.81 80 LYS A O 1
ATOM 626 N N . THR A 1 81 ? 7.755 -0.435 -0.495 1.00 96.94 81 THR A N 1
ATOM 627 C CA . THR A 1 81 ? 8.852 -1.273 0.040 1.00 96.94 81 THR A CA 1
ATOM 628 C C . THR A 1 81 ? 9.702 -1.887 -1.077 1.00 96.94 81 THR A C 1
ATOM 630 O O . THR A 1 81 ? 10.930 -1.871 -0.993 1.00 96.94 81 THR A O 1
ATOM 633 N N . TYR A 1 82 ? 9.070 -2.404 -2.138 1.00 96.75 82 TYR A N 1
ATOM 634 C CA . TYR A 1 82 ? 9.781 -2.927 -3.307 1.00 96.75 82 TYR A CA 1
ATOM 635 C C . TYR A 1 82 ? 10.579 -1.836 -4.033 1.00 96.75 82 TYR A C 1
ATOM 637 O O . TYR A 1 82 ? 11.720 -2.071 -4.427 1.00 96.75 82 TYR A O 1
ATOM 645 N N . GLN A 1 83 ? 10.004 -0.645 -4.219 1.00 96.44 83 GLN A N 1
ATOM 646 C CA . GLN A 1 83 ? 10.692 0.464 -4.881 1.00 96.44 83 GLN A CA 1
ATOM 647 C C . GLN A 1 83 ? 11.974 0.841 -4.127 1.00 96.44 83 GLN A C 1
ATOM 649 O O . GLN A 1 83 ? 13.047 0.919 -4.717 1.00 96.44 83 GLN A O 1
ATOM 654 N N . GLU A 1 84 ? 11.878 0.997 -2.816 1.00 95.56 84 GLU A N 1
ATOM 655 C CA . GLU A 1 84 ? 13.008 1.371 -1.965 1.00 95.56 84 GLU A CA 1
ATOM 656 C C . GLU A 1 84 ? 14.031 0.230 -1.865 1.00 95.56 84 GLU A C 1
ATOM 658 O O . GLU A 1 84 ? 15.236 0.467 -1.841 1.00 95.56 84 GLU A O 1
ATOM 663 N N . TRP A 1 85 ? 13.589 -1.031 -1.951 1.00 95.50 85 TRP A N 1
ATOM 664 C CA . TRP A 1 85 ? 14.496 -2.167 -2.144 1.00 95.50 85 TRP A CA 1
ATOM 665 C C . TRP A 1 85 ? 15.261 -2.069 -3.457 1.00 95.50 85 TRP A C 1
ATOM 667 O O . TRP A 1 85 ? 16.466 -2.332 -3.507 1.00 95.50 85 TRP A O 1
ATOM 677 N N . PHE A 1 86 ? 14.582 -1.696 -4.535 1.00 96.62 86 PHE A N 1
ATOM 678 C CA . PHE A 1 86 ? 15.214 -1.572 -5.836 1.00 96.62 86 PHE A CA 1
ATOM 679 C C . PHE A 1 86 ? 16.269 -0.456 -5.844 1.00 96.62 86 PHE A C 1
ATOM 681 O O . PHE A 1 86 ? 17.334 -0.634 -6.444 1.00 96.62 86 PHE A O 1
ATOM 688 N N . GLU A 1 87 ? 15.993 0.651 -5.153 1.00 96.88 87 GLU A N 1
ATOM 689 C CA . GLU A 1 87 ? 16.860 1.830 -5.054 1.00 96.88 87 GLU A CA 1
ATOM 690 C C . GLU A 1 87 ? 18.027 1.632 -4.069 1.00 96.88 87 GLU A C 1
ATOM 692 O O . GLU A 1 87 ? 19.168 1.966 -4.393 1.00 96.88 87 GLU A O 1
ATOM 697 N N . HIS A 1 88 ? 17.778 1.025 -2.905 1.00 95.62 88 HIS A N 1
ATOM 698 C CA . HIS A 1 88 ? 18.742 0.945 -1.799 1.00 95.62 88 HIS A CA 1
ATOM 699 C C . HIS A 1 88 ? 19.333 -0.444 -1.553 1.00 95.62 88 HIS A C 1
ATOM 701 O O . HIS A 1 88 ? 20.320 -0.564 -0.828 1.00 95.62 88 HIS A O 1
ATOM 707 N N . ARG A 1 89 ? 18.772 -1.498 -2.157 1.00 94.31 89 ARG A N 1
ATOM 708 C CA . ARG A 1 89 ? 19.181 -2.905 -1.961 1.00 94.31 89 ARG A CA 1
ATOM 709 C C . ARG A 1 89 ? 19.112 -3.376 -0.505 1.00 94.31 89 ARG A C 1
ATOM 711 O O . ARG A 1 89 ? 19.857 -4.271 -0.114 1.00 94.31 89 ARG A O 1
ATOM 718 N N . TRP A 1 90 ? 18.229 -2.778 0.290 1.00 93.69 90 TRP A N 1
ATOM 719 C CA . TRP A 1 90 ? 18.011 -3.163 1.683 1.00 93.69 90 TRP A CA 1
ATOM 720 C C . TRP A 1 90 ? 17.320 -4.532 1.811 1.00 93.69 90 TRP A C 1
ATOM 722 O O . TRP A 1 90 ? 16.880 -5.102 0.818 1.00 93.69 90 TRP A O 1
ATOM 732 N N . ASP A 1 91 ? 17.215 -5.091 3.014 1.00 94.12 91 ASP A N 1
ATOM 733 C CA . ASP A 1 91 ? 16.478 -6.345 3.224 1.00 94.12 91 ASP A CA 1
ATOM 734 C C . ASP A 1 91 ? 14.978 -6.072 3.412 1.00 94.12 91 ASP A C 1
ATOM 736 O O . ASP A 1 91 ? 14.585 -5.407 4.369 1.00 94.12 91 ASP A O 1
ATOM 740 N N . VAL A 1 92 ? 14.138 -6.620 2.528 1.00 94.88 92 VAL A N 1
ATOM 741 C CA . VAL A 1 92 ? 12.665 -6.512 2.596 1.00 94.88 92 VAL A CA 1
ATOM 742 C C . VAL A 1 92 ? 12.041 -7.333 3.728 1.00 94.88 92 VAL A C 1
ATOM 744 O O . VAL A 1 92 ? 10.870 -7.134 4.061 1.00 94.88 92 VAL A O 1
ATOM 747 N N . ASN A 1 93 ? 12.797 -8.249 4.341 1.00 95.44 93 ASN A N 1
ATOM 748 C CA . ASN A 1 93 ? 12.361 -8.993 5.524 1.00 95.44 93 ASN A CA 1
ATOM 749 C C . ASN A 1 93 ? 12.550 -8.191 6.816 1.00 95.44 93 ASN A C 1
ATOM 751 O O . ASN A 1 93 ? 11.862 -8.450 7.811 1.00 95.44 93 ASN A O 1
ATOM 755 N N . ASP A 1 94 ? 13.421 -7.181 6.803 1.00 96.00 94 ASP A N 1
ATOM 756 C CA . ASP A 1 94 ? 13.590 -6.273 7.927 1.00 96.00 94 ASP A CA 1
ATOM 757 C C . ASP A 1 94 ? 12.313 -5.434 8.109 1.00 96.00 94 ASP A C 1
ATOM 759 O O . ASP A 1 94 ? 11.842 -4.740 7.210 1.00 96.00 94 ASP A O 1
ATOM 763 N N . SER A 1 95 ? 11.699 -5.509 9.292 1.00 95.12 95 SER A N 1
ATOM 764 C CA . SER A 1 95 ? 10.543 -4.671 9.661 1.00 95.12 95 SER A CA 1
ATOM 765 C C . SER A 1 95 ? 10.796 -3.179 9.546 1.00 95.12 95 SER A C 1
ATOM 767 O O . SER A 1 95 ? 9.851 -2.444 9.281 1.00 95.12 95 SER A O 1
ATOM 769 N N . THR A 1 96 ? 12.030 -2.729 9.747 1.00 95.75 96 THR A N 1
ATOM 770 C CA . THR A 1 96 ? 12.370 -1.303 9.726 1.00 95.75 96 THR A CA 1
ATOM 771 C C . THR A 1 96 ? 12.395 -0.720 8.313 1.00 95.75 96 THR A C 1
ATOM 773 O O . THR A 1 96 ? 12.271 0.490 8.154 1.00 95.75 96 THR A O 1
ATOM 776 N N . HIS A 1 97 ? 12.467 -1.578 7.293 1.00 95.38 97 HIS A N 1
ATOM 777 C CA . HIS A 1 97 ? 12.449 -1.215 5.876 1.00 95.38 97 HIS A CA 1
ATOM 778 C C . HIS A 1 97 ? 11.074 -1.400 5.216 1.00 95.38 97 HIS A C 1
ATOM 780 O O . HIS A 1 97 ? 10.923 -1.213 4.011 1.00 95.38 97 HIS A O 1
ATOM 786 N N . ARG A 1 98 ? 10.046 -1.793 5.976 1.00 96.06 98 ARG A N 1
ATOM 787 C CA . ARG A 1 98 ? 8.698 -2.028 5.444 1.00 96.06 98 ARG A CA 1
ATOM 788 C C . ARG A 1 98 ? 7.793 -0.839 5.721 1.00 96.06 98 ARG A C 1
ATOM 790 O O . ARG A 1 98 ? 7.629 -0.415 6.864 1.00 96.06 98 ARG A O 1
ATOM 797 N N . PHE A 1 99 ? 7.157 -0.331 4.673 1.00 96.69 99 PHE A N 1
ATOM 798 C CA . PHE A 1 99 ? 6.256 0.811 4.789 1.00 96.69 99 PHE A CA 1
ATOM 799 C C . PHE A 1 99 ? 4.940 0.417 5.452 1.00 96.69 99 PHE A C 1
ATOM 801 O O . PHE A 1 99 ? 4.403 -0.665 5.216 1.00 96.69 99 PHE A O 1
ATOM 808 N N . SER A 1 100 ? 4.407 1.320 6.276 1.00 95.94 100 SER A N 1
ATOM 809 C CA . SER A 1 100 ? 3.192 1.086 7.057 1.00 95.94 100 SER A CA 1
ATOM 810 C C . SER A 1 100 ? 1.922 1.356 6.235 1.00 95.94 100 SER A C 1
ATOM 812 O O . SER A 1 100 ? 1.661 2.511 5.888 1.00 95.94 100 SER A O 1
ATOM 814 N N . PRO A 1 101 ? 1.059 0.347 5.998 1.00 97.19 101 PRO A N 1
ATOM 815 C CA . PRO A 1 101 ? -0.279 0.560 5.439 1.00 97.19 101 PRO A CA 1
ATOM 816 C C . PRO A 1 101 ? -1.128 1.494 6.296 1.00 97.19 101 PRO A C 1
ATOM 818 O O . PRO A 1 101 ? -1.866 2.318 5.768 1.00 97.19 101 PRO A O 1
ATOM 821 N N . ALA A 1 102 ? -1.013 1.379 7.622 1.00 95.94 102 ALA A N 1
ATOM 822 C CA . ALA A 1 102 ? -1.806 2.166 8.559 1.00 95.94 102 ALA A CA 1
ATOM 823 C C . ALA A 1 102 ? -1.474 3.660 8.468 1.00 95.94 102 ALA A C 1
ATOM 825 O O . ALA A 1 102 ? -2.365 4.489 8.631 1.00 95.94 102 ALA A O 1
ATOM 826 N N . PHE A 1 103 ? -0.218 4.007 8.155 1.00 95.88 103 PHE A N 1
ATOM 827 C CA . PHE A 1 103 ? 0.163 5.396 7.906 1.00 95.88 103 PHE A CA 1
ATOM 828 C C . PHE A 1 103 ? -0.591 5.978 6.706 1.00 95.88 103 PHE A C 1
ATOM 830 O O . PHE A 1 103 ? -1.108 7.080 6.799 1.00 95.88 103 PHE A O 1
ATOM 837 N N . ILE A 1 104 ? -0.708 5.237 5.601 1.00 97.56 104 ILE A N 1
ATOM 838 C CA . ILE A 1 104 ? -1.472 5.691 4.430 1.00 97.56 104 ILE A CA 1
ATOM 839 C C . ILE A 1 104 ? -2.970 5.711 4.751 1.00 97.56 104 ILE A C 1
ATOM 841 O O . ILE A 1 104 ? -3.630 6.731 4.568 1.00 97.56 104 ILE A O 1
ATOM 845 N N . TYR A 1 105 ? -3.514 4.589 5.230 1.00 97.56 105 TYR A N 1
ATOM 846 C CA . TYR A 1 105 ? -4.959 4.396 5.344 1.00 97.56 105 TYR A CA 1
ATOM 847 C C . TYR A 1 105 ? -5.615 5.377 6.316 1.00 97.56 105 TYR A C 1
ATOM 849 O O . TYR A 1 105 ? -6.624 5.989 5.977 1.00 97.56 105 TYR A O 1
ATOM 857 N N . ASN A 1 106 ? -5.007 5.599 7.484 1.00 96.00 106 ASN A N 1
ATOM 858 C CA . ASN A 1 106 ? -5.565 6.495 8.501 1.00 96.00 106 ASN A CA 1
ATOM 859 C C . ASN A 1 106 ? -5.592 7.966 8.061 1.00 96.00 106 ASN A C 1
ATOM 861 O O . ASN A 1 106 ? -6.327 8.762 8.636 1.00 96.00 106 ASN A O 1
ATOM 865 N N . GLN A 1 107 ? -4.805 8.334 7.049 1.00 95.69 107 GLN A N 1
ATOM 866 C CA . GLN A 1 107 ? -4.790 9.692 6.511 1.00 95.69 107 GLN A CA 1
ATOM 867 C C . GLN A 1 107 ? -5.853 9.903 5.429 1.00 95.69 107 GLN A C 1
ATOM 869 O O . GLN A 1 107 ? -6.265 11.040 5.207 1.00 95.69 107 GLN A O 1
ATOM 874 N N . ILE A 1 108 ? -6.296 8.833 4.758 1.00 9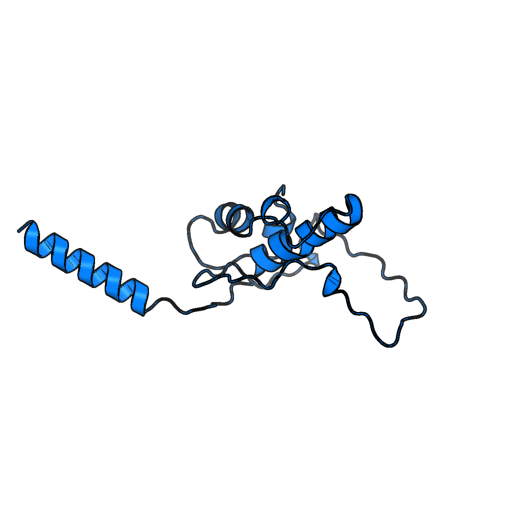6.50 108 ILE A N 1
ATOM 875 C CA . ILE A 1 108 ? -7.192 8.916 3.593 1.00 96.50 108 ILE A CA 1
ATOM 876 C C . ILE A 1 108 ? -8.603 8.380 3.852 1.00 96.50 108 ILE A C 1
ATOM 878 O O . ILE A 1 108 ? -9.510 8.697 3.092 1.00 96.50 108 ILE A O 1
ATOM 882 N N . ASN A 1 109 ? -8.819 7.610 4.921 1.00 95.44 109 ASN A N 1
ATOM 883 C CA . ASN A 1 109 ? -10.121 7.009 5.232 1.00 95.44 109 ASN A CA 1
ATOM 884 C C . ASN A 1 109 ? -11.129 7.987 5.873 1.00 95.44 109 ASN A C 1
ATOM 886 O O . ASN A 1 109 ? -12.253 7.611 6.188 1.00 95.44 109 ASN A O 1
ATOM 890 N N . GLY A 1 110 ? -10.732 9.239 6.134 1.00 91.44 110 GLY A N 1
ATOM 891 C CA . GLY A 1 110 ? -11.618 10.249 6.724 1.00 91.44 110 GLY A CA 1
ATOM 892 C C . GLY A 1 110 ? -12.143 9.896 8.123 1.00 91.44 110 GLY A C 1
ATOM 893 O O . GLY A 1 110 ? -13.130 10.480 8.566 1.00 91.44 110 GLY A O 1
ATOM 894 N N . GLY A 1 111 ? -11.503 8.951 8.820 1.00 93.62 111 GLY A N 1
ATOM 895 C CA . GLY A 1 111 ? -11.920 8.465 10.135 1.00 93.62 111 GLY A CA 1
ATOM 896 C C . GLY A 1 111 ? -12.977 7.355 10.117 1.00 93.62 111 GLY A C 1
ATOM 897 O O . GLY A 1 111 ? -13.429 6.964 11.193 1.00 93.62 111 GLY A O 1
ATOM 898 N N . VAL A 1 112 ? -13.359 6.832 8.946 1.00 93.88 112 VAL A N 1
ATOM 899 C CA . VAL A 1 112 ? -14.344 5.745 8.806 1.00 93.88 112 VAL A CA 1
ATOM 900 C C . VAL A 1 112 ? -13.772 4.633 7.926 1.00 93.88 112 VAL A C 1
ATOM 902 O O . VAL A 1 112 ? -13.076 4.890 6.951 1.00 93.88 112 VAL A O 1
ATOM 905 N N . ASP A 1 113 ? -14.039 3.375 8.274 1.00 95.06 113 ASP A N 1
ATOM 906 C CA . ASP A 1 113 ? -13.531 2.219 7.530 1.00 95.06 113 ASP A CA 1
ATOM 907 C C . ASP A 1 113 ? -14.405 1.888 6.304 1.00 95.06 113 ASP A C 1
ATOM 909 O O . ASP A 1 113 ? -15.144 0.909 6.300 1.00 95.06 113 ASP A O 1
ATOM 913 N N . GLU A 1 114 ? -14.345 2.729 5.268 1.00 95.12 114 GLU A N 1
ATOM 914 C CA . GLU A 1 114 ? -15.106 2.559 4.010 1.00 95.12 114 GLU A CA 1
ATOM 915 C C . GLU A 1 114 ? -14.218 2.203 2.805 1.00 95.12 114 GLU A C 1
ATOM 917 O O . GLU A 1 114 ? -14.664 2.208 1.655 1.00 95.12 114 GLU A O 1
ATOM 922 N N . GLY A 1 115 ? -12.948 1.886 3.055 1.00 96.44 115 GLY A N 1
ATOM 923 C CA . GLY A 1 115 ? -11.965 1.641 2.014 1.00 96.44 115 GLY A CA 1
ATOM 924 C C . GLY A 1 115 ? -11.327 2.917 1.467 1.00 96.44 115 GLY A C 1
ATOM 925 O O . GLY A 1 115 ? -11.419 4.000 2.042 1.00 96.44 115 GLY A O 1
ATOM 926 N N . SER A 1 116 ? -10.613 2.783 0.354 1.00 97.44 116 SER A N 1
ATOM 927 C CA . SER A 1 116 ? -9.947 3.897 -0.315 1.00 97.44 116 SER A CA 1
ATOM 928 C C . SER A 1 116 ? -9.741 3.644 -1.808 1.00 97.44 116 SER A C 1
ATOM 930 O O . SER A 1 116 ? -9.946 2.543 -2.326 1.00 97.44 116 SER A O 1
ATOM 932 N N . ARG A 1 117 ? -9.364 4.701 -2.530 1.00 97.31 117 ARG A N 1
ATOM 933 C CA . ARG A 1 117 ? -9.005 4.656 -3.952 1.00 97.31 117 ARG A CA 1
ATOM 934 C C . ARG A 1 117 ? -7.493 4.524 -4.107 1.00 97.31 117 ARG A C 1
ATOM 936 O O . ARG A 1 117 ? -6.735 4.992 -3.254 1.00 97.31 117 ARG A O 1
ATOM 943 N N . PHE A 1 118 ? -7.039 3.930 -5.210 1.00 97.12 118 PHE A N 1
ATOM 944 C CA . PHE A 1 118 ? -5.605 3.848 -5.507 1.00 97.12 118 PHE A CA 1
ATOM 945 C C . PHE A 1 118 ? -4.990 5.236 -5.645 1.00 97.12 118 PHE A C 1
ATOM 947 O O . PHE A 1 118 ? -3.880 5.462 -5.169 1.00 97.12 118 PHE A O 1
ATOM 954 N N . SER A 1 119 ? -5.713 6.167 -6.262 1.00 96.31 119 SER A N 1
ATOM 955 C CA . SER A 1 119 ? -5.264 7.542 -6.438 1.00 96.31 119 SER A CA 1
ATOM 956 C C . SER A 1 119 ? -4.995 8.256 -5.110 1.00 96.31 119 SER A C 1
ATOM 958 O O . SER A 1 119 ? -3.936 8.863 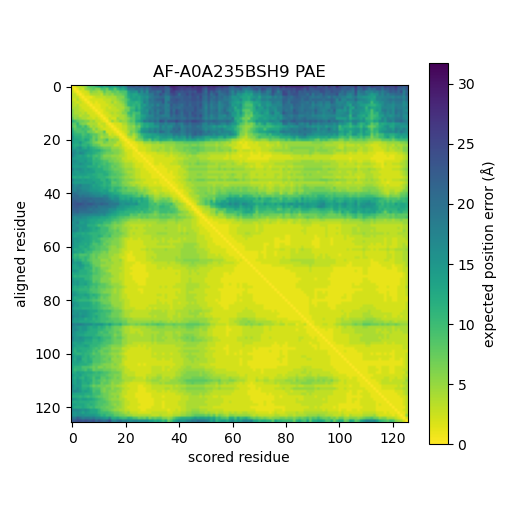-4.957 1.00 96.31 119 SER A O 1
ATOM 960 N N . ASP A 1 120 ? -5.883 8.128 -4.125 1.00 96.12 120 ASP A N 1
ATOM 961 C CA . ASP A 1 120 ? -5.695 8.735 -2.805 1.00 96.12 120 ASP A CA 1
ATOM 962 C C . ASP A 1 120 ? -4.443 8.179 -2.113 1.00 96.12 120 ASP A C 1
ATOM 964 O O . ASP A 1 120 ? -3.617 8.944 -1.619 1.00 96.12 120 ASP A O 1
ATOM 968 N N . ALA A 1 121 ? -4.249 6.856 -2.150 1.00 96.88 121 ALA A N 1
ATOM 969 C CA . ALA A 1 121 ? -3.081 6.203 -1.560 1.00 96.88 121 ALA A CA 1
ATOM 970 C C . ALA A 1 121 ? -1.765 6.557 -2.277 1.00 96.88 121 ALA A C 1
ATOM 972 O O . ALA A 1 121 ? -0.765 6.820 -1.617 1.00 96.88 121 ALA A O 1
ATOM 973 N N . LEU A 1 122 ? -1.755 6.600 -3.613 1.00 95.62 122 LEU A N 1
ATOM 974 C CA . LEU A 1 122 ? -0.577 6.950 -4.422 1.00 95.62 122 LEU A CA 1
ATOM 975 C C . LEU A 1 122 ? -0.157 8.418 -4.270 1.00 95.62 122 LEU A C 1
ATOM 977 O O . LEU A 1 122 ? 0.993 8.759 -4.535 1.00 95.62 122 LEU A O 1
ATOM 981 N N . LYS A 1 123 ? -1.080 9.294 -3.863 1.00 94.44 123 LYS A N 1
ATOM 982 C CA . LYS A 1 123 ? -0.800 10.712 -3.615 1.00 94.44 123 LYS A CA 1
ATOM 983 C C . LYS A 1 123 ? -0.168 10.960 -2.239 1.00 94.44 123 LYS A C 1
ATOM 985 O O . LYS A 1 123 ? 0.326 12.061 -1.993 1.00 94.44 123 LYS A O 1
ATOM 990 N N . MET A 1 124 ? -0.191 9.972 -1.344 1.00 92.62 124 MET A N 1
ATOM 991 C CA . MET A 1 124 ? 0.365 10.117 -0.002 1.00 92.62 124 MET A CA 1
ATOM 992 C C . MET A 1 124 ? 1.896 10.184 -0.038 1.00 92.62 124 MET A C 1
ATOM 994 O O . MET A 1 124 ? 2.524 9.346 -0.684 1.00 92.62 124 MET A O 1
ATOM 998 N N . PRO A 1 125 ? 2.519 11.140 0.678 1.00 79.00 125 PRO A N 1
ATOM 999 C CA . PRO A 1 125 ? 3.959 11.126 0.873 1.00 79.00 125 PRO A CA 1
ATOM 1000 C C . PRO A 1 125 ? 4.306 9.974 1.818 1.00 79.00 125 PRO A C 1
ATOM 1002 O O . PRO A 1 125 ? 3.967 10.022 3.000 1.00 79.00 125 PRO A O 1
ATOM 1005 N N . VAL A 1 126 ? 4.948 8.940 1.278 1.00 70.38 126 VAL A N 1
ATOM 1006 C CA . VAL A 1 126 ? 5.517 7.815 2.030 1.00 70.38 126 VAL A CA 1
ATOM 1007 C C . VAL A 1 126 ? 7.011 7.725 1.817 1.00 70.38 126 VAL A C 1
ATOM 1009 O O . VAL A 1 126 ? 7.469 7.797 0.649 1.00 70.38 126 VAL A O 1
#

Foldseek 3Di:
DVVVVVVVVVVVVVVVVVPQDFPDAQADDDDLVPPVVRDDDDDDDDDDDPDDDPVQLFAPDDGPTSANLVLLCVQQFGVVLSVVCVVPVDDSPDPVSGGDSCVQCVVAVVNDRNHHYNVSSNPDDD

Sequence (126 aa):
MRRYVIVAFALLVSYADLMAELHPVGCLPEDPTKIAWLHKARVIVGPTRSEVDLSPFMPPVGNQQTQGSCVAWAVGYYHKTYQEWFEHRWDVNDSTHRFSPAFIYNQINGGVDEGSRFSDALKMPV

Nearest PDB structures (foldseek):
  7pck-assembly2_B  TM=6.248E-01  e=3.245E-01  Homo sapiens

Secondary structure (DSSP, 8-state):
-HHHHHHHHHHHHHHHHHH--SS---B----GGG-TT-PPP-----PPPS----GGGSPPP---TTSS-HHHIIIIIIIIHHHHHHHH---TTSGGGSPPHHHHHHHHSTTS-S-B-HHHHHTS--

pLDDT: mean 91.36, std 8.09, range [63.31, 98.12]

Organism: NCBI:txid1973748